Protein AF-A0A957Q5T7-F1 (afdb_monomer_lite)

pLDDT: mean 85.43, std 14.29, range [28.75, 97.94]

Radius of gyration: 18.13 Å; chains: 1; bounding box: 51×42×47 Å

Secondary structure (DSSP, 8-state):
---BTTTBTT--SEEEEETTTEEEEEEESS-SSEEEE-TTS-EEEEEE-GGGGT-EEE-SSS-EEE-SSSTTHHHHHHHHHTSTT--S----PPTT-----TT----TTS-----SSHHHH-------S--TT-PPPSS--TTHHHHHHHHHTT---S--TT--SSGGGGS---

Foldseek 3Di:
DAALCVPGRPDGFDWQDDPPQGIKTKDWDDPEPDWFAEQQRTIMHIDIGPVSQDWDWDDDPTIYIAGDQQHPPRLVRVVQCPDPPHDSDDDFDDPPDDDDDPPDDDDVVDDDEDGSTCVRADDDDDDDPADPPDDADPDFHPVQVVVSVCVRVVHDDPDHTSHRPRVPPPPDDD

Structure (mmCIF, N/CA/C/O backbone):
data_AF-A0A957Q5T7-F1
#
_entry.id   AF-A0A957Q5T7-F1
#
loop_
_atom_site.group_PDB
_atom_site.id
_atom_site.type_symbol
_atom_site.label_atom_id
_atom_site.label_alt_id
_atom_site.label_comp_id
_atom_site.label_asym_id
_atom_site.label_entity_id
_atom_site.label_seq_id
_atom_site.pdbx_PDB_ins_code
_atom_site.Cartn_x
_atom_site.Cartn_y
_atom_site.Cartn_z
_atom_site.occupancy
_atom_site.B_iso_or_equiv
_atom_site.auth_seq_id
_atom_site.auth_comp_id
_atom_site.auth_asym_id
_atom_site.auth_atom_id
_atom_site.pdbx_PDB_model_num
ATOM 1 N N . LEU A 1 1 ? 13.078 -7.427 10.904 1.00 41.66 1 LEU A N 1
ATOM 2 C CA . LEU A 1 1 ? 13.793 -7.856 9.690 1.00 41.66 1 LEU A CA 1
ATOM 3 C C . LEU A 1 1 ? 13.578 -6.779 8.638 1.00 41.66 1 LEU A C 1
ATOM 5 O O . LEU A 1 1 ? 12.747 -6.927 7.768 1.00 41.66 1 LEU A O 1
ATOM 9 N N . TRP A 1 2 ? 14.271 -5.652 8.793 1.00 49.19 2 TRP A N 1
ATOM 10 C CA . TRP A 1 2 ? 14.180 -4.509 7.885 1.00 49.19 2 TRP A CA 1
ATOM 11 C C . TRP A 1 2 ? 15.553 -4.387 7.250 1.00 49.19 2 TRP A C 1
ATOM 13 O O . TRP A 1 2 ? 16.371 -3.620 7.740 1.00 49.19 2 TRP A O 1
ATOM 23 N N . SER A 1 3 ? 15.886 -5.237 6.288 1.00 48.62 3 SER A N 1
ATOM 24 C CA . SER A 1 3 ? 17.095 -4.999 5.513 1.00 48.62 3 SER A CA 1
ATOM 25 C C . SER A 1 3 ? 16.691 -4.841 4.067 1.00 48.62 3 SER A C 1
ATOM 27 O O . SER A 1 3 ? 16.127 -5.744 3.449 1.00 48.62 3 SER A O 1
ATOM 29 N N . ALA A 1 4 ? 17.051 -3.698 3.498 1.00 52.78 4 ALA A N 1
ATOM 30 C CA . ALA A 1 4 ? 17.238 -3.566 2.069 1.00 52.78 4 ALA A CA 1
ATOM 31 C C . ALA A 1 4 ? 18.452 -4.412 1.637 1.00 52.78 4 ALA A C 1
ATOM 33 O O . ALA A 1 4 ? 19.329 -3.923 0.939 1.00 52.78 4 ALA A O 1
ATOM 34 N N . GLY A 1 5 ? 18.547 -5.679 2.065 1.00 52.53 5 GLY A N 1
ATOM 35 C CA . GLY A 1 5 ? 19.764 -6.493 2.017 1.00 52.53 5 GLY A CA 1
ATOM 36 C C . GLY A 1 5 ? 20.329 -6.701 0.616 1.00 52.53 5 GLY A C 1
ATOM 37 O O . GLY A 1 5 ? 21.518 -6.960 0.465 1.00 52.53 5 GLY A O 1
ATOM 38 N N . LEU A 1 6 ? 19.488 -6.532 -0.404 1.00 61.12 6 LEU A N 1
ATOM 39 C CA . LEU A 1 6 ? 19.881 -6.551 -1.810 1.00 61.12 6 LEU A CA 1
ATOM 40 C C . LEU A 1 6 ? 20.639 -5.292 -2.263 1.00 61.12 6 LEU A C 1
ATOM 42 O O . LEU A 1 6 ? 21.429 -5.379 -3.198 1.00 61.12 6 LEU A O 1
ATOM 46 N N . LEU A 1 7 ? 20.381 -4.133 -1.651 1.00 67.06 7 LEU A N 1
ATOM 47 C CA . LEU A 1 7 ? 20.936 -2.834 -2.053 1.00 67.06 7 LEU A CA 1
ATOM 48 C C . LEU A 1 7 ? 21.899 -2.275 -1.001 1.00 67.06 7 LEU A C 1
ATOM 50 O O . LEU A 1 7 ? 22.983 -1.811 -1.343 1.00 67.06 7 LEU A O 1
ATOM 54 N N . ASN A 1 8 ? 21.507 -2.336 0.272 1.00 69.81 8 ASN A N 1
ATOM 55 C CA . ASN A 1 8 ? 22.295 -1.912 1.417 1.00 69.81 8 ASN A CA 1
ATOM 56 C C . ASN A 1 8 ? 21.911 -2.741 2.669 1.00 69.81 8 ASN A C 1
ATOM 58 O O . ASN A 1 8 ? 20.849 -2.511 3.253 1.00 69.81 8 ASN A O 1
ATOM 62 N N . PRO A 1 9 ? 22.759 -3.697 3.098 1.00 65.19 9 PRO A N 1
ATOM 63 C CA . PRO A 1 9 ? 22.497 -4.593 4.232 1.00 65.19 9 PRO A CA 1
ATOM 64 C C . PRO A 1 9 ? 22.164 -3.897 5.550 1.00 65.19 9 PRO A C 1
ATOM 66 O O . PRO A 1 9 ? 21.406 -4.449 6.350 1.00 65.19 9 PRO A O 1
ATOM 69 N N . ASP A 1 10 ? 22.693 -2.691 5.750 1.00 70.62 10 ASP A N 1
ATOM 70 C CA . ASP A 1 10 ? 22.559 -1.941 6.997 1.00 70.62 10 ASP A CA 1
ATOM 71 C C . ASP A 1 10 ? 21.398 -0.932 6.958 1.00 70.62 10 ASP A C 1
ATOM 73 O O . ASP A 1 10 ? 21.031 -0.359 7.988 1.00 70.62 10 ASP A O 1
ATOM 77 N N . GLN A 1 11 ? 20.789 -0.718 5.785 1.00 76.38 11 GLN A N 1
ATOM 78 C CA . GLN A 1 11 ? 19.675 0.211 5.614 1.00 76.38 11 GLN A CA 1
ATOM 79 C C . GLN A 1 11 ? 18.343 -0.478 5.917 1.00 76.38 11 GLN A C 1
ATOM 81 O O . GLN A 1 11 ? 17.972 -1.488 5.309 1.00 76.38 11 GLN A O 1
ATOM 86 N N . ARG A 1 12 ? 17.612 0.097 6.876 1.00 81.12 12 ARG A N 1
ATOM 87 C CA . ARG A 1 12 ? 16.263 -0.331 7.251 1.00 81.12 12 ARG A CA 1
ATOM 88 C C . ARG A 1 12 ? 15.225 0.402 6.423 1.00 81.12 12 ARG A C 1
ATOM 90 O O . ARG A 1 12 ? 15.309 1.617 6.313 1.00 81.12 12 ARG A O 1
ATOM 97 N N . GLY A 1 13 ? 14.217 -0.329 5.960 1.00 89.75 13 GLY A N 1
ATOM 98 C CA . GLY A 1 13 ? 13.100 0.215 5.197 1.00 89.75 13 GLY A CA 1
ATOM 99 C C . GLY A 1 13 ? 12.879 -0.554 3.904 1.00 89.75 13 GLY A C 1
ATOM 100 O O . GLY A 1 13 ? 13.415 -1.647 3.710 1.00 89.75 13 GLY A O 1
ATOM 101 N N . TYR A 1 14 ? 12.070 0.027 3.029 1.00 93.25 14 TYR A N 1
ATOM 102 C CA . TYR A 1 14 ? 11.677 -0.552 1.753 1.00 93.25 14 TYR A CA 1
ATOM 103 C C . TYR A 1 14 ? 11.991 0.400 0.620 1.00 93.25 14 TYR A C 1
ATOM 105 O O . TYR A 1 14 ? 11.784 1.608 0.736 1.00 93.25 14 TYR A O 1
ATOM 113 N N . HIS A 1 15 ? 12.414 -0.160 -0.507 1.00 94.06 15 HIS A N 1
ATOM 114 C CA . HIS A 1 15 ? 12.661 0.611 -1.712 1.00 94.06 15 HIS A CA 1
ATOM 115 C C . HIS A 1 15 ? 11.604 0.335 -2.771 1.00 94.06 15 HIS A C 1
ATOM 117 O O . HIS A 1 15 ? 11.271 -0.814 -3.055 1.00 94.06 15 HIS A O 1
ATOM 123 N N . VAL A 1 16 ? 11.144 1.404 -3.410 1.00 95.44 16 VAL A N 1
ATOM 124 C CA . VAL A 1 16 ? 10.360 1.345 -4.639 1.00 95.44 16 VAL A CA 1
ATOM 125 C C . VAL A 1 16 ? 11.194 1.951 -5.751 1.00 95.44 16 VAL A C 1
ATOM 127 O O . VAL A 1 16 ? 11.702 3.066 -5.634 1.00 95.44 16 VAL A O 1
ATOM 130 N N . MET A 1 17 ? 11.339 1.204 -6.838 1.00 93.94 17 MET A N 1
ATOM 131 C CA . MET A 1 17 ? 12.045 1.640 -8.035 1.00 93.94 17 MET A CA 1
ATOM 132 C C . MET A 1 17 ? 11.078 1.644 -9.206 1.00 93.94 17 MET A C 1
ATOM 134 O O . MET A 1 17 ? 10.436 0.637 -9.505 1.00 93.94 17 MET A O 1
ATOM 138 N N . THR A 1 18 ? 10.987 2.778 -9.890 1.00 93.88 18 THR A N 1
ATOM 139 C CA . THR A 1 18 ? 10.190 2.912 -11.106 1.00 93.88 18 THR A CA 1
ATOM 140 C C . THR A 1 18 ? 11.046 3.509 -12.215 1.00 93.88 18 THR A C 1
ATOM 142 O O . THR A 1 18 ? 11.936 4.314 -11.957 1.00 93.88 18 THR A O 1
ATOM 145 N N . ALA A 1 19 ? 10.766 3.139 -13.465 1.00 88.62 19 ALA A N 1
ATOM 146 C CA . ALA A 1 19 ? 11.534 3.661 -14.596 1.00 88.62 19 ALA A CA 1
ATOM 147 C C . ALA A 1 19 ? 11.294 5.163 -14.850 1.00 88.62 19 ALA A C 1
ATOM 149 O O . ALA A 1 19 ? 12.185 5.845 -15.336 1.00 88.62 19 ALA A O 1
ATOM 150 N N . GLU A 1 20 ? 10.096 5.671 -14.539 1.00 89.19 20 GLU A N 1
ATOM 151 C CA . GLU A 1 20 ? 9.665 7.029 -14.925 1.00 89.19 20 GLU A CA 1
ATOM 152 C C . GLU A 1 20 ? 9.334 7.937 -13.738 1.00 89.19 20 GLU A C 1
ATOM 154 O O . GLU A 1 20 ? 9.435 9.154 -13.854 1.00 89.19 20 GLU A O 1
ATOM 159 N N . ARG A 1 21 ? 8.934 7.370 -12.594 1.00 90.81 21 ARG A N 1
ATOM 160 C CA . ARG A 1 21 ? 8.444 8.123 -11.425 1.00 90.81 21 ARG A CA 1
ATOM 161 C C . ARG A 1 21 ? 9.482 8.223 -10.303 1.00 90.81 21 ARG A C 1
ATOM 163 O O . ARG A 1 21 ? 9.180 8.744 -9.238 1.00 90.81 21 ARG A O 1
ATOM 170 N N . GLY A 1 22 ? 10.698 7.737 -10.550 1.00 90.62 22 GLY A N 1
ATOM 171 C CA . GLY A 1 22 ? 11.825 7.821 -9.631 1.00 90.62 22 GLY A CA 1
ATOM 172 C C . GLY A 1 22 ? 11.940 6.654 -8.652 1.00 90.62 22 GLY A C 1
ATOM 173 O O . GLY A 1 22 ? 11.406 5.557 -8.865 1.00 90.62 22 GLY A O 1
ATOM 174 N N . HIS A 1 23 ? 12.703 6.922 -7.595 1.00 94.31 23 HIS A N 1
ATOM 175 C CA . HIS A 1 23 ? 13.033 6.014 -6.504 1.00 94.31 23 HIS A CA 1
ATOM 176 C C . HIS A 1 23 ? 12.531 6.590 -5.184 1.00 94.31 23 HIS A C 1
ATOM 178 O O . HIS A 1 23 ? 12.572 7.803 -4.964 1.00 94.31 23 HIS A O 1
ATOM 184 N N . LEU A 1 24 ? 12.060 5.695 -4.327 1.00 96.31 24 LEU A N 1
ATOM 185 C CA . LEU A 1 24 ? 11.533 6.011 -3.014 1.00 96.31 24 LEU A CA 1
ATOM 186 C C . LEU A 1 24 ? 12.091 5.016 -2.007 1.00 96.31 24 LEU A C 1
ATOM 188 O O . LEU A 1 24 ? 12.098 3.811 -2.262 1.00 96.31 24 LEU A O 1
ATOM 192 N N . HIS A 1 25 ? 12.527 5.519 -0.862 1.00 95.25 25 HIS A N 1
ATOM 193 C CA . HIS A 1 25 ? 12.881 4.723 0.300 1.00 95.25 25 HIS A CA 1
ATOM 194 C C . HIS A 1 25 ? 11.988 5.142 1.467 1.00 95.25 25 HIS A C 1
ATOM 196 O O . HIS A 1 25 ? 11.911 6.328 1.772 1.00 95.25 25 HIS A O 1
ATOM 202 N N . PHE A 1 26 ? 11.286 4.197 2.094 1.00 95.69 26 PHE A N 1
ATOM 203 C CA . PHE A 1 26 ? 10.344 4.498 3.175 1.00 95.69 26 PHE A CA 1
ATOM 204 C C . PHE A 1 26 ? 10.367 3.447 4.290 1.00 95.69 26 PHE A C 1
ATOM 206 O O . PHE A 1 26 ? 10.731 2.291 4.072 1.00 95.69 26 PHE A O 1
ATOM 213 N N . TRP A 1 27 ? 9.976 3.850 5.496 1.00 94.19 27 TRP A N 1
ATOM 214 C CA . TRP A 1 27 ? 9.950 3.011 6.694 1.00 94.19 27 TRP A CA 1
ATOM 215 C C . TRP A 1 27 ? 8.904 3.513 7.705 1.00 94.19 27 TRP A C 1
ATOM 217 O O . TRP A 1 27 ? 8.502 4.677 7.651 1.00 94.19 27 TRP A O 1
ATOM 227 N N . PRO A 1 28 ? 8.431 2.664 8.636 1.00 93.62 28 PRO A N 1
ATOM 228 C CA . PRO A 1 28 ? 7.527 3.104 9.694 1.00 93.62 28 PRO A CA 1
ATOM 229 C C . PRO A 1 28 ? 8.223 4.068 10.663 1.00 93.62 28 PRO A C 1
ATOM 231 O O . PRO A 1 28 ? 9.389 3.875 11.006 1.00 93.62 28 PRO A O 1
ATOM 234 N N . GLY A 1 29 ? 7.485 5.057 11.166 1.00 92.56 29 GLY A N 1
ATOM 235 C CA . GLY A 1 29 ? 7.962 6.038 12.146 1.00 92.56 29 GLY A CA 1
ATOM 236 C C . GLY A 1 29 ? 8.071 7.460 11.594 1.00 92.56 29 GLY A C 1
ATOM 237 O O . GLY A 1 29 ? 7.667 7.731 10.468 1.00 92.56 29 GLY A O 1
ATOM 238 N N . ALA A 1 30 ? 8.608 8.376 12.406 1.00 91.69 30 ALA A N 1
ATOM 239 C CA . ALA A 1 30 ? 8.755 9.811 12.099 1.00 91.69 30 ALA A CA 1
ATOM 240 C C . ALA A 1 30 ? 10.215 10.299 12.111 1.00 91.69 30 ALA A C 1
ATOM 242 O O . ALA A 1 30 ? 10.478 11.495 12.173 1.00 91.69 30 ALA A O 1
ATOM 243 N N . GLU A 1 31 ? 11.179 9.380 12.075 1.00 87.81 31 GLU A N 1
ATOM 244 C CA . GLU A 1 31 ? 12.608 9.708 12.176 1.00 87.81 31 GLU A CA 1
ATOM 245 C C . GLU A 1 31 ? 13.264 10.015 10.815 1.00 87.81 31 GLU A C 1
ATOM 247 O O . GLU A 1 31 ? 14.488 10.046 10.716 1.00 87.81 31 GLU A O 1
ATOM 252 N N . GLY A 1 32 ? 12.478 10.204 9.749 1.00 88.75 32 GLY A N 1
ATOM 253 C CA . GLY A 1 32 ? 13.000 10.488 8.412 1.00 88.75 32 GLY A CA 1
ATOM 254 C C . GLY A 1 32 ? 12.971 11.953 7.980 1.00 88.75 32 GLY A C 1
ATOM 255 O O . GLY A 1 32 ? 12.383 12.799 8.652 1.00 88.75 32 GLY A O 1
ATOM 256 N N . PRO A 1 33 ? 13.584 12.255 6.819 1.00 93.94 33 PRO A N 1
ATOM 257 C CA . PRO A 1 33 ? 13.603 13.601 6.241 1.00 93.94 33 PRO A CA 1
ATOM 258 C C . PRO A 1 33 ? 12.207 14.163 5.959 1.00 93.94 33 PRO A C 1
ATOM 260 O O . PRO A 1 33 ? 11.988 15.369 6.048 1.00 93.94 33 PRO A O 1
ATOM 263 N N . GLN A 1 34 ? 11.269 13.286 5.606 1.00 96.38 34 GLN A N 1
ATOM 264 C CA . GLN A 1 34 ? 9.853 13.589 5.452 1.00 96.38 34 GLN A CA 1
ATOM 265 C C . GLN A 1 34 ? 9.046 12.555 6.237 1.00 96.38 34 GLN A C 1
ATOM 267 O O . GLN A 1 34 ? 9.433 11.386 6.280 1.00 96.38 34 GLN A O 1
ATOM 272 N N . SER A 1 35 ? 7.935 12.974 6.849 1.00 96.88 35 SER A N 1
ATOM 273 C CA . SER A 1 35 ? 7.029 12.065 7.552 1.00 96.88 35 SER A CA 1
ATOM 274 C C . SER A 1 35 ? 5.583 12.556 7.532 1.00 96.88 35 SER A C 1
ATOM 276 O O . SER A 1 35 ? 5.337 13.757 7.455 1.00 96.88 35 SER A O 1
ATOM 278 N N . ALA A 1 36 ? 4.634 11.622 7.568 1.00 97.62 36 ALA A N 1
ATOM 279 C CA . ALA A 1 36 ? 3.196 11.890 7.598 1.00 97.62 36 ALA A CA 1
ATOM 280 C C . ALA A 1 36 ? 2.429 10.639 8.054 1.00 97.62 36 ALA A C 1
ATOM 282 O O . ALA A 1 36 ? 2.943 9.516 7.983 1.00 97.62 36 ALA A O 1
ATOM 283 N N . GLN A 1 37 ? 1.188 10.822 8.508 1.00 96.12 37 GLN A N 1
ATOM 284 C CA . GLN A 1 37 ? 0.296 9.710 8.844 1.00 96.12 37 GLN A CA 1
ATOM 285 C C . GLN A 1 37 ? -0.518 9.276 7.628 1.00 96.12 37 GLN A C 1
ATOM 287 O O . GLN A 1 37 ? -1.029 10.110 6.883 1.00 96.12 37 GLN A O 1
ATOM 292 N N . ASP A 1 38 ? -0.691 7.973 7.427 1.00 95.19 38 ASP A N 1
ATOM 293 C CA . ASP A 1 38 ? -1.668 7.489 6.456 1.00 95.19 38 ASP A CA 1
ATOM 294 C C . ASP A 1 38 ? -3.105 7.573 7.008 1.00 95.19 38 ASP A C 1
ATOM 296 O O . ASP A 1 38 ? -3.360 7.905 8.170 1.00 95.19 38 ASP A O 1
ATOM 300 N N . ARG A 1 39 ? -4.093 7.268 6.160 1.00 91.88 39 ARG A N 1
ATOM 301 C CA . ARG A 1 39 ? -5.514 7.304 6.551 1.00 91.88 39 ARG A CA 1
ATOM 302 C C . ARG A 1 39 ? -5.906 6.285 7.631 1.00 91.88 39 ARG A C 1
ATOM 304 O O . ARG A 1 39 ? -6.992 6.421 8.185 1.00 91.88 39 ARG A O 1
ATOM 311 N N . PHE A 1 40 ? -5.053 5.302 7.917 1.00 91.44 40 PHE A N 1
ATOM 312 C CA . PHE A 1 40 ? -5.248 4.280 8.950 1.00 91.44 40 PHE A CA 1
ATOM 313 C C . PHE A 1 40 ? -4.460 4.596 10.232 1.00 91.44 40 PHE A C 1
ATOM 315 O O . PHE A 1 40 ? -4.446 3.791 11.162 1.00 91.44 40 PHE A O 1
ATOM 322 N N . GLY A 1 41 ? -3.819 5.771 10.292 1.00 90.94 41 GLY A N 1
ATOM 323 C CA . GLY A 1 41 ? -3.068 6.252 11.449 1.00 90.94 41 GLY A CA 1
ATOM 324 C C . GLY A 1 41 ? -1.639 5.719 11.537 1.00 90.94 41 GLY A C 1
ATOM 325 O O . GLY A 1 41 ? -0.939 6.042 12.498 1.00 90.94 41 GLY A O 1
ATOM 326 N N . ASN A 1 42 ? -1.163 4.938 10.559 1.00 93.12 42 ASN A N 1
ATOM 327 C CA . ASN A 1 42 ? 0.237 4.530 10.567 1.00 93.12 42 ASN A CA 1
ATOM 328 C C . ASN A 1 42 ? 1.110 5.740 10.230 1.00 93.12 42 ASN A C 1
ATOM 330 O O . ASN A 1 42 ? 0.898 6.426 9.229 1.00 93.12 42 ASN A O 1
ATOM 334 N N . LEU A 1 43 ? 2.121 5.972 11.058 1.00 95.25 43 LEU A N 1
ATOM 335 C CA . LEU A 1 43 ? 3.135 6.989 10.823 1.00 95.25 43 LEU A CA 1
ATOM 336 C C . LEU A 1 43 ? 4.249 6.429 9.938 1.00 95.25 43 LEU A C 1
ATOM 338 O O . LEU A 1 43 ? 4.809 5.373 10.244 1.00 95.25 43 LEU A O 1
ATOM 342 N N . TRP A 1 44 ? 4.572 7.154 8.872 1.00 96.62 44 TRP A N 1
ATOM 343 C CA . TRP A 1 44 ? 5.575 6.766 7.890 1.00 96.62 44 TRP A CA 1
ATOM 344 C C . TRP A 1 44 ? 6.598 7.864 7.682 1.00 96.62 44 TRP A C 1
ATOM 346 O O . TRP A 1 44 ? 6.263 9.047 7.695 1.00 96.62 44 TRP A O 1
ATOM 356 N N . SER A 1 45 ? 7.829 7.442 7.425 1.00 96.38 45 SER A N 1
ATOM 357 C CA . SER A 1 45 ? 8.954 8.286 7.057 1.00 96.38 45 SER A CA 1
ATOM 358 C C . SER A 1 45 ? 9.502 7.856 5.708 1.00 96.38 45 SER A C 1
ATOM 360 O O . SER A 1 45 ? 9.463 6.670 5.375 1.00 96.38 45 SER A O 1
ATOM 362 N N . TRP A 1 46 ? 10.004 8.807 4.928 1.00 96.75 46 TRP A N 1
ATOM 363 C CA . TRP A 1 46 ? 10.587 8.508 3.626 1.00 96.75 46 TRP A CA 1
ATOM 364 C C . TRP A 1 46 ? 11.627 9.535 3.179 1.00 96.75 46 TRP A C 1
ATOM 366 O O . TRP A 1 46 ? 11.716 10.655 3.685 1.00 96.75 46 TRP A O 1
ATOM 376 N N . GLU A 1 47 ? 12.396 9.125 2.178 1.00 95.88 47 GLU A N 1
ATOM 377 C CA . GLU A 1 47 ? 13.276 9.952 1.364 1.00 95.88 47 GLU A CA 1
ATOM 378 C C . GLU A 1 47 ? 13.107 9.571 -0.117 1.00 95.88 47 GLU A C 1
ATOM 380 O O . GLU A 1 47 ? 12.840 8.414 -0.453 1.00 95.88 47 GLU A O 1
ATOM 385 N N . GLY A 1 48 ? 13.259 10.544 -1.016 1.00 95.25 48 GLY A N 1
ATOM 386 C CA . GLY A 1 48 ? 13.046 10.350 -2.453 1.00 95.25 48 GLY A CA 1
ATOM 387 C C . GLY A 1 48 ? 11.664 10.805 -2.926 1.00 95.25 48 GLY A C 1
ATOM 388 O O . GLY A 1 48 ? 11.035 11.665 -2.314 1.00 95.25 48 GLY A O 1
ATOM 389 N N . ASP A 1 49 ? 11.213 10.273 -4.062 1.00 96.25 49 ASP A N 1
ATOM 390 C CA . ASP A 1 49 ? 10.034 10.777 -4.772 1.00 96.25 49 ASP A CA 1
ATOM 391 C C . ASP A 1 49 ? 8.782 9.937 -4.479 1.00 96.25 49 ASP A C 1
ATOM 393 O O . ASP A 1 49 ? 8.642 8.813 -4.967 1.00 96.25 49 ASP A O 1
ATOM 397 N N . LEU A 1 50 ? 7.831 10.499 -3.722 1.00 96.56 50 LEU A N 1
ATOM 398 C CA . LEU A 1 50 ? 6.552 9.842 -3.420 1.00 96.56 50 LEU A CA 1
ATOM 399 C C . LEU A 1 50 ? 5.755 9.454 -4.672 1.00 96.56 50 LEU A C 1
ATOM 401 O O . LEU A 1 50 ? 4.988 8.488 -4.628 1.00 96.56 50 LEU A O 1
ATOM 405 N N . ARG A 1 51 ? 5.973 10.128 -5.812 1.00 95.88 51 ARG A N 1
ATOM 406 C CA . ARG A 1 51 ? 5.303 9.799 -7.080 1.00 95.88 51 ARG A CA 1
ATOM 407 C C . ARG A 1 51 ? 5.616 8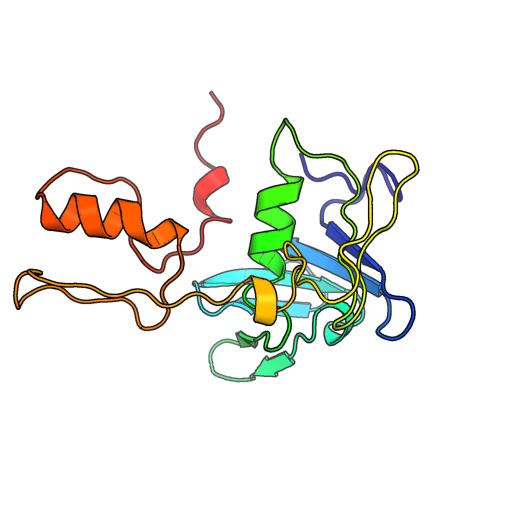.379 -7.552 1.00 95.88 51 ARG A C 1
ATOM 409 O O . ARG A 1 51 ? 4.821 7.819 -8.314 1.00 95.88 51 ARG A O 1
ATOM 416 N N . ALA A 1 52 ? 6.699 7.757 -7.070 1.00 96.31 52 ALA A N 1
ATOM 417 C CA . ALA A 1 52 ? 7.007 6.343 -7.300 1.00 96.31 52 ALA A CA 1
ATOM 418 C C . ALA A 1 52 ? 5.825 5.418 -6.954 1.00 96.31 52 ALA A C 1
ATOM 420 O O . ALA A 1 52 ? 5.610 4.406 -7.623 1.00 96.31 52 ALA A O 1
ATOM 421 N N . VAL A 1 53 ? 5.020 5.805 -5.965 1.00 96.44 53 VAL A N 1
ATOM 422 C CA . VAL A 1 53 ? 3.781 5.125 -5.571 1.00 96.44 53 VAL A CA 1
ATOM 423 C C . VAL A 1 53 ? 2.580 6.064 -5.594 1.00 96.44 53 VAL A C 1
ATOM 425 O O . VAL A 1 53 ? 1.658 5.811 -4.851 1.00 96.44 53 VAL A O 1
ATOM 428 N N . ASP A 1 54 ? 2.606 7.119 -6.418 1.00 96.44 54 ASP A N 1
ATOM 429 C CA . ASP A 1 54 ? 1.583 8.185 -6.517 1.00 96.44 54 ASP A CA 1
ATOM 430 C C . ASP A 1 54 ? 1.280 8.998 -5.250 1.00 96.44 54 ASP A C 1
ATOM 432 O O . ASP A 1 54 ? 0.319 9.766 -5.226 1.00 96.44 54 ASP A O 1
ATOM 436 N N . GLY A 1 55 ? 2.122 8.879 -4.225 1.00 97.00 55 GLY A N 1
ATOM 437 C CA . GLY A 1 55 ? 1.872 9.511 -2.943 1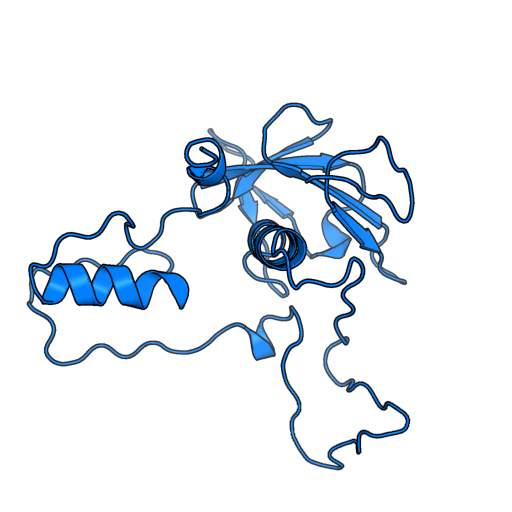.00 97.00 55 GLY A CA 1
ATOM 438 C C . GLY A 1 55 ? 1.824 11.036 -3.037 1.00 97.00 55 GLY A C 1
ATOM 439 O O . GLY A 1 55 ? 2.672 11.665 -3.678 1.00 97.00 55 GLY A O 1
ATOM 440 N N . THR A 1 56 ? 0.870 11.635 -2.331 1.00 97.38 56 THR A N 1
ATOM 441 C CA . THR A 1 56 ? 0.814 13.082 -2.082 1.00 97.38 56 THR A CA 1
ATOM 442 C C . THR A 1 56 ? 0.668 13.354 -0.590 1.00 97.38 56 THR A C 1
ATOM 444 O O . THR A 1 56 ? 0.225 12.483 0.158 1.00 97.38 56 THR A O 1
ATOM 447 N N . VAL A 1 57 ? 1.079 14.543 -0.144 1.00 97.94 57 VAL A N 1
ATOM 448 C CA . VAL A 1 57 ? 0.915 14.971 1.250 1.00 97.94 57 VAL A CA 1
ATOM 449 C C . VAL A 1 57 ? -0.105 16.097 1.309 1.00 97.94 57 VAL A C 1
ATOM 451 O O . VAL A 1 57 ? 0.060 17.134 0.669 1.00 97.94 57 VAL A O 1
ATOM 454 N N . GLU A 1 58 ? -1.148 15.884 2.098 1.00 96.75 58 GLU A N 1
ATOM 455 C CA . GLU A 1 58 ? -2.123 16.890 2.489 1.00 96.75 58 GLU A CA 1
ATOM 456 C C . GLU A 1 58 ? -1.667 17.517 3.811 1.00 96.75 58 GLU A C 1
ATOM 458 O O . GLU A 1 58 ? -1.626 16.847 4.847 1.00 96.75 58 GLU A O 1
ATOM 463 N N . THR A 1 59 ? -1.298 18.798 3.773 1.00 95.44 59 THR A N 1
ATOM 464 C CA . THR A 1 59 ? -0.86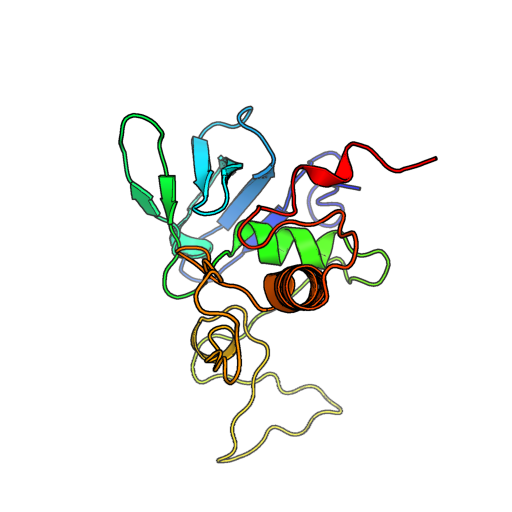3 19.544 4.962 1.00 95.44 59 THR A CA 1
ATOM 465 C C . THR A 1 59 ? -2.059 19.955 5.817 1.00 95.44 59 THR A C 1
ATOM 467 O O . THR A 1 59 ? -3.047 20.485 5.305 1.00 95.44 59 THR A O 1
ATOM 470 N N . GLY A 1 60 ? -1.950 19.759 7.129 1.00 92.38 60 GLY A N 1
ATOM 471 C CA . GLY A 1 60 ? -2.979 20.131 8.100 1.00 92.38 60 GLY A CA 1
ATOM 472 C C . GLY A 1 60 ? -2.434 20.147 9.526 1.00 92.38 60 GLY A C 1
ATOM 473 O O . GLY A 1 60 ? -1.228 20.244 9.724 1.00 92.38 60 GLY A O 1
ATOM 474 N N . ASP A 1 61 ? -3.311 20.015 10.528 1.00 92.25 61 ASP A N 1
ATOM 475 C CA . ASP A 1 61 ? -2.884 19.861 11.934 1.00 92.25 61 ASP A CA 1
ATOM 476 C C . ASP A 1 61 ? -1.985 18.628 12.123 1.00 92.25 61 ASP A C 1
ATOM 478 O O . ASP A 1 61 ? -1.074 18.614 12.949 1.00 92.25 61 ASP A O 1
ATOM 482 N N . VAL A 1 62 ? -2.257 17.588 11.333 1.00 91.69 62 VAL A N 1
ATOM 483 C CA . VAL A 1 62 ? -1.407 16.416 11.151 1.00 91.69 62 VAL A CA 1
ATOM 484 C C . VAL A 1 62 ? -1.279 16.193 9.653 1.00 91.69 62 VAL A C 1
ATOM 486 O O . VAL A 1 62 ? -2.293 15.989 8.981 1.00 91.69 62 VAL A O 1
ATOM 489 N N . ASP A 1 63 ? -0.048 16.207 9.148 1.00 96.69 63 ASP A N 1
ATOM 490 C CA . ASP A 1 63 ? 0.231 15.912 7.746 1.00 96.69 63 ASP A CA 1
ATOM 491 C C . ASP A 1 63 ? -0.222 14.494 7.400 1.00 96.69 63 ASP A C 1
ATOM 493 O O . ASP A 1 63 ? 0.092 13.522 8.103 1.00 96.69 63 ASP A O 1
ATOM 497 N N . ARG A 1 64 ? -0.970 14.380 6.301 1.00 96.69 64 ARG A N 1
ATOM 498 C CA . ARG A 1 64 ? -1.533 13.115 5.834 1.00 96.69 64 ARG A CA 1
ATOM 499 C C . ARG A 1 64 ? -0.951 12.717 4.496 1.00 96.69 64 ARG A C 1
ATOM 501 O O . ARG A 1 64 ? -1.040 13.472 3.535 1.00 96.69 64 ARG A O 1
ATOM 508 N N . ILE A 1 65 ? -0.413 11.505 4.416 1.00 97.75 65 ILE A N 1
ATOM 509 C CA . ILE A 1 65 ? -0.025 10.906 3.141 1.00 97.75 65 ILE A CA 1
ATOM 510 C C . ILE A 1 65 ? -1.216 10.167 2.527 1.00 97.75 65 ILE A C 1
ATOM 512 O O . ILE A 1 65 ? -1.879 9.348 3.177 1.00 97.75 65 ILE A O 1
ATOM 516 N N . THR A 1 66 ? -1.495 10.455 1.260 1.00 97.00 66 THR A N 1
ATOM 517 C CA . THR A 1 66 ? -2.578 9.848 0.484 1.00 97.00 66 THR A CA 1
ATOM 518 C C . THR A 1 66 ? -2.036 9.196 -0.783 1.00 97.00 66 THR A C 1
ATOM 520 O O . THR A 1 66 ? -1.012 9.613 -1.317 1.00 97.00 66 THR A O 1
ATOM 523 N N . PHE A 1 67 ? -2.728 8.147 -1.233 1.00 96.75 67 PHE A N 1
ATOM 524 C CA . PHE A 1 67 ? -2.411 7.374 -2.434 1.00 96.75 67 PHE A CA 1
ATOM 525 C C . PHE A 1 67 ? -3.700 7.145 -3.228 1.00 96.75 67 PHE A C 1
ATOM 527 O O . PHE A 1 67 ? -4.740 6.888 -2.602 1.00 96.75 67 PHE A O 1
ATOM 534 N N . ASP A 1 68 ? -3.642 7.207 -4.559 1.00 95.25 68 ASP A N 1
ATOM 535 C CA . ASP A 1 68 ? -4.825 7.097 -5.427 1.00 95.25 68 ASP A CA 1
ATOM 536 C C . ASP A 1 68 ? -4.814 5.825 -6.294 1.00 95.25 68 ASP A C 1
ATOM 538 O O . ASP A 1 68 ? -5.518 4.855 -5.993 1.00 95.25 68 ASP A O 1
ATOM 542 N N . ASP A 1 69 ? -3.998 5.781 -7.340 1.00 96.00 69 ASP A N 1
ATOM 543 C CA . ASP A 1 69 ? -3.748 4.599 -8.170 1.00 96.00 69 ASP A CA 1
ATOM 544 C C . ASP A 1 69 ? -3.139 3.427 -7.381 1.00 96.00 69 ASP A C 1
ATOM 546 O O . ASP A 1 69 ? -3.389 2.280 -7.744 1.00 96.00 69 ASP A O 1
ATOM 550 N N . TYR A 1 70 ? -2.405 3.657 -6.287 1.00 96.19 70 TYR A N 1
ATOM 551 C CA . TYR A 1 70 ? -1.786 2.618 -5.445 1.00 96.19 70 TYR A CA 1
ATOM 552 C C . TYR A 1 70 ? -2.301 2.679 -3.996 1.00 96.19 70 TYR A C 1
ATOM 554 O O . TYR A 1 70 ? -1.576 3.063 -3.075 1.00 96.19 70 TYR A O 1
ATOM 562 N N . PRO A 1 71 ? -3.557 2.274 -3.735 1.00 95.38 71 PRO A N 1
ATOM 563 C CA . PRO A 1 71 ? -4.191 2.471 -2.438 1.00 95.38 71 PRO A CA 1
ATOM 564 C C . PRO A 1 71 ? -3.411 1.763 -1.327 1.00 95.38 71 PRO A C 1
ATOM 566 O O . PRO A 1 71 ? -3.092 0.577 -1.448 1.00 95.38 71 PRO A O 1
ATOM 569 N N . ASN A 1 72 ? -3.146 2.493 -0.234 1.00 94.88 72 ASN A N 1
ATOM 570 C CA . ASN A 1 72 ? -2.438 2.005 0.959 1.00 94.88 72 ASN A CA 1
ATOM 571 C C . ASN A 1 72 ? -1.052 1.404 0.635 1.00 94.88 72 ASN A C 1
ATOM 573 O O . ASN A 1 72 ? -0.650 0.410 1.237 1.00 94.88 72 ASN A O 1
ATOM 577 N N . ALA A 1 73 ? -0.330 2.003 -0.326 1.00 96.44 73 ALA A N 1
ATOM 578 C CA . ALA A 1 73 ? 0.924 1.476 -0.866 1.00 96.44 73 ALA A CA 1
ATOM 579 C C . ALA A 1 73 ? 1.942 1.078 0.213 1.00 96.44 73 ALA A C 1
ATOM 581 O O . ALA A 1 73 ? 2.446 -0.042 0.179 1.00 96.44 73 ALA A O 1
ATOM 582 N N . PHE A 1 74 ? 2.220 1.954 1.183 1.00 96.62 74 PHE A N 1
ATOM 583 C CA . PHE A 1 74 ? 3.259 1.709 2.190 1.00 96.62 74 PHE A CA 1
ATOM 584 C C . PHE A 1 74 ? 2.969 0.496 3.071 1.00 96.62 74 PHE A C 1
ATOM 586 O O . PHE A 1 74 ? 3.801 -0.403 3.157 1.00 96.62 74 PHE A O 1
ATOM 593 N N . GLU A 1 75 ? 1.781 0.418 3.670 1.00 94.75 75 GLU A N 1
ATOM 594 C CA . GLU A 1 75 ? 1.389 -0.728 4.498 1.00 94.75 75 GLU A CA 1
ATOM 595 C C . GLU A 1 75 ? 1.310 -2.019 3.685 1.00 94.75 75 GLU A C 1
ATOM 597 O O . GLU A 1 75 ? 1.708 -3.067 4.181 1.00 94.75 75 GLU A O 1
ATOM 602 N N . ARG A 1 76 ? 0.850 -1.965 2.430 1.00 94.12 76 ARG A N 1
ATOM 603 C CA . ARG A 1 76 ? 0.774 -3.156 1.570 1.00 94.12 76 ARG A CA 1
ATOM 604 C C . ARG A 1 76 ? 2.150 -3.686 1.188 1.00 94.12 76 ARG A C 1
ATOM 606 O O . ARG A 1 76 ? 2.365 -4.892 1.260 1.00 94.12 76 ARG A O 1
ATOM 613 N N . ILE A 1 77 ? 3.073 -2.803 0.804 1.00 94.62 77 ILE A N 1
ATOM 614 C CA . ILE A 1 77 ? 4.461 -3.169 0.488 1.00 94.62 77 ILE A CA 1
ATOM 615 C C . ILE A 1 77 ? 5.163 -3.689 1.745 1.00 94.62 77 ILE A C 1
ATOM 617 O O . ILE A 1 77 ? 5.821 -4.725 1.695 1.00 94.62 77 ILE A O 1
ATOM 621 N N . ALA A 1 78 ? 4.980 -3.013 2.879 1.00 92.44 78 ALA A N 1
ATOM 622 C CA . ALA A 1 78 ? 5.555 -3.444 4.143 1.00 92.44 78 ALA A CA 1
ATOM 623 C C . ALA A 1 78 ? 5.019 -4.809 4.579 1.00 92.44 78 ALA A C 1
ATOM 625 O O . ALA A 1 78 ? 5.772 -5.740 4.848 1.00 92.44 78 ALA A O 1
ATOM 626 N N . GLY A 1 79 ? 3.695 -4.950 4.576 1.00 89.38 79 GLY A N 1
ATOM 627 C CA . GLY A 1 79 ? 3.001 -6.147 5.019 1.00 89.38 79 GLY A CA 1
ATOM 628 C C . GLY A 1 79 ? 3.402 -7.391 4.237 1.00 89.38 79 GLY A C 1
ATOM 629 O O . GLY A 1 79 ? 3.516 -8.450 4.848 1.00 89.38 79 GLY A O 1
ATOM 630 N N . ILE A 1 80 ? 3.643 -7.270 2.924 1.00 88.50 80 ILE A N 1
ATOM 631 C CA . ILE A 1 80 ? 4.064 -8.403 2.097 1.00 88.50 80 ILE A CA 1
ATOM 632 C C . ILE A 1 80 ? 5.557 -8.713 2.228 1.00 88.50 80 ILE A C 1
ATOM 634 O O . ILE A 1 80 ? 5.915 -9.887 2.287 1.00 88.50 80 ILE A O 1
ATOM 638 N N . LEU A 1 81 ? 6.433 -7.705 2.271 1.00 88.56 81 LEU A N 1
ATOM 639 C CA . LEU A 1 81 ? 7.884 -7.915 2.354 1.00 88.56 81 LEU A CA 1
ATOM 640 C C . LEU A 1 81 ? 8.333 -8.386 3.744 1.00 88.56 81 LEU A C 1
ATOM 642 O O . LEU A 1 81 ? 9.353 -9.058 3.849 1.00 88.56 81 LEU A O 1
ATOM 646 N N . ASP A 1 82 ? 7.546 -8.107 4.782 1.00 86.50 82 ASP A N 1
ATOM 647 C CA . ASP A 1 82 ? 7.779 -8.592 6.146 1.00 86.50 82 ASP A CA 1
ATOM 648 C C . ASP A 1 82 ? 7.328 -10.047 6.387 1.00 86.50 82 ASP A C 1
ATOM 650 O O . ASP A 1 82 ? 7.445 -10.535 7.514 1.00 86.50 82 ASP A O 1
ATOM 654 N N . LEU A 1 83 ? 6.745 -10.741 5.402 1.00 85.19 83 LEU A N 1
ATOM 655 C CA . LEU A 1 83 ? 6.376 -12.150 5.579 1.00 85.19 83 LEU A CA 1
ATOM 656 C C . LEU A 1 83 ? 7.609 -13.048 5.451 1.00 85.19 83 LEU A C 1
ATOM 658 O O . LEU A 1 83 ? 8.359 -12.929 4.486 1.00 85.19 83 LEU A O 1
ATOM 662 N N . ASP A 1 84 ? 7.736 -14.039 6.337 1.00 84.31 84 ASP A N 1
ATOM 663 C CA . ASP A 1 84 ? 8.838 -15.019 6.309 1.00 84.31 84 ASP A CA 1
ATOM 664 C C . ASP A 1 84 ? 8.933 -15.793 4.981 1.00 84.31 84 ASP A C 1
ATOM 666 O O . ASP A 1 84 ? 9.996 -16.279 4.601 1.00 84.31 84 ASP A O 1
ATOM 670 N N . VAL A 1 85 ? 7.810 -15.916 4.269 1.00 86.06 85 VAL A N 1
ATOM 671 C CA . VAL A 1 85 ? 7.702 -16.616 2.978 1.00 86.06 85 VAL A CA 1
ATOM 672 C C . VAL A 1 85 ? 7.840 -15.686 1.768 1.00 86.06 85 VAL A C 1
ATOM 674 O O . VAL A 1 85 ? 7.693 -16.134 0.630 1.00 86.06 85 VAL A O 1
ATOM 677 N N . SER A 1 86 ? 8.079 -14.393 1.988 1.00 86.94 86 SER A N 1
ATOM 678 C CA . SER A 1 86 ? 8.194 -13.411 0.913 1.00 86.94 86 SER A CA 1
ATOM 679 C C . SER A 1 86 ? 9.565 -13.447 0.252 1.00 86.94 86 SER A C 1
ATOM 681 O O . SER A 1 86 ? 10.594 -13.635 0.899 1.00 86.94 86 SER A O 1
ATOM 683 N N . GLY A 1 87 ? 9.594 -13.206 -1.058 1.00 85.62 87 GLY A N 1
ATOM 684 C CA . GLY A 1 87 ? 10.836 -12.856 -1.738 1.00 85.62 87 GLY A CA 1
ATOM 685 C C . GLY A 1 87 ? 11.279 -11.431 -1.390 1.00 85.62 87 GLY A C 1
ATOM 686 O O . GLY A 1 87 ? 10.461 -10.567 -1.093 1.00 85.62 87 GLY A O 1
ATOM 687 N N . HIS A 1 88 ? 12.577 -11.156 -1.514 1.00 83.62 88 HIS A N 1
ATOM 688 C CA . HIS A 1 88 ? 13.151 -9.821 -1.279 1.00 83.62 88 HIS A CA 1
ATOM 689 C C . HIS A 1 88 ? 12.824 -8.792 -2.380 1.00 83.62 88 HIS A C 1
ATOM 691 O O . HIS A 1 88 ? 13.083 -7.603 -2.213 1.00 83.62 88 HIS A O 1
ATOM 697 N N . LEU A 1 89 ? 12.308 -9.248 -3.526 1.00 87.56 89 LEU A N 1
ATOM 698 C CA . LEU A 1 89 ? 11.939 -8.413 -4.665 1.00 87.56 89 LEU A CA 1
ATOM 699 C C . LEU A 1 89 ? 10.513 -8.741 -5.090 1.00 87.56 89 LEU A C 1
ATOM 701 O O . LEU A 1 89 ? 10.195 -9.891 -5.388 1.00 87.56 89 LEU A O 1
ATOM 705 N N . TRP A 1 90 ? 9.696 -7.701 -5.182 1.00 90.81 90 TRP A N 1
ATOM 706 C CA . TRP A 1 90 ? 8.363 -7.752 -5.761 1.00 90.81 90 TRP A CA 1
ATOM 707 C C . TRP A 1 90 ? 8.307 -6.850 -6.985 1.00 90.81 90 TRP A C 1
ATOM 709 O O . TRP A 1 90 ? 8.871 -5.756 -6.992 1.00 90.81 90 TRP A O 1
ATOM 719 N N . VAL A 1 91 ? 7.617 -7.312 -8.024 1.00 91.44 91 VAL A N 1
ATOM 720 C CA . VAL A 1 91 ? 7.437 -6.562 -9.267 1.00 91.44 91 VAL A CA 1
ATOM 721 C C . VAL A 1 91 ? 5.946 -6.483 -9.557 1.00 91.44 91 VAL A C 1
ATOM 723 O O . VAL A 1 91 ? 5.255 -7.496 -9.558 1.00 91.44 91 VAL A O 1
ATOM 726 N N . THR A 1 92 ? 5.452 -5.273 -9.805 1.00 91.75 92 THR A N 1
ATOM 727 C CA . THR A 1 92 ? 4.070 -5.024 -10.225 1.00 91.75 92 THR A CA 1
ATOM 728 C C . THR A 1 92 ? 4.062 -4.530 -11.664 1.00 91.75 92 THR A C 1
ATOM 730 O O . THR A 1 92 ? 4.917 -3.732 -12.055 1.00 91.75 92 THR A O 1
ATOM 733 N N . SER A 1 93 ? 3.104 -4.994 -12.465 1.00 89.06 93 SER A N 1
ATOM 734 C CA . SER A 1 93 ? 2.929 -4.500 -13.828 1.00 89.06 93 SER A CA 1
ATOM 735 C C . SER A 1 93 ? 2.322 -3.093 -13.825 1.00 89.06 93 SER A C 1
ATOM 737 O O . SER A 1 93 ? 1.722 -2.645 -12.842 1.00 89.06 93 SER A O 1
ATOM 739 N N . ARG A 1 94 ? 2.511 -2.374 -14.937 1.00 89.25 94 ARG A N 1
ATOM 740 C CA . ARG A 1 94 ? 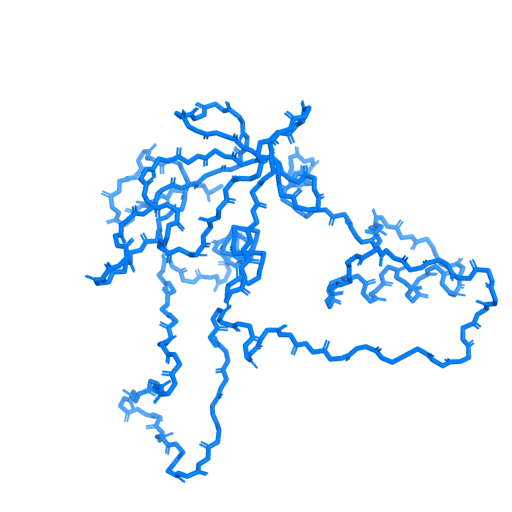1.757 -1.151 -15.239 1.00 89.25 94 ARG A CA 1
ATOM 741 C C . ARG A 1 94 ? 0.360 -1.535 -15.753 1.00 89.25 94 ARG A C 1
ATOM 743 O O . ARG A 1 94 ? 0.229 -2.611 -16.342 1.00 89.25 94 ARG A O 1
ATOM 750 N N . PRO A 1 95 ? -0.654 -0.662 -15.627 1.00 89.31 95 PRO A N 1
ATOM 751 C CA . PRO A 1 95 ? -1.953 -0.890 -16.257 1.00 89.31 95 PRO A CA 1
ATOM 752 C C . PRO A 1 95 ? -1.819 -1.214 -17.752 1.00 89.31 95 PRO A C 1
ATOM 754 O O . PRO A 1 95 ? -1.088 -0.535 -18.474 1.00 89.31 95 PRO A O 1
ATOM 757 N N . GLY A 1 96 ? -2.509 -2.264 -18.205 1.00 88.75 96 GLY A N 1
ATOM 758 C CA . GLY A 1 96 ? -2.451 -2.754 -19.590 1.00 88.75 96 GLY A CA 1
ATOM 759 C C . GLY A 1 96 ? -1.316 -3.740 -19.895 1.00 88.75 96 GLY A C 1
ATOM 760 O O . GLY A 1 96 ? -1.172 -4.140 -21.047 1.00 88.75 96 GLY A O 1
ATOM 761 N N . TYR A 1 97 ? -0.525 -4.145 -18.895 1.00 87.69 97 TYR A N 1
ATOM 762 C CA . TYR A 1 97 ? 0.574 -5.100 -19.055 1.00 87.69 97 TYR A CA 1
ATOM 763 C C . TYR A 1 97 ? 0.405 -6.326 -18.151 1.00 87.69 97 TYR A C 1
ATOM 765 O O . TYR A 1 97 ? -0.044 -6.224 -17.009 1.00 87.69 97 TYR A O 1
ATOM 773 N N . GLU A 1 98 ? 0.861 -7.475 -18.647 1.00 87.81 98 GLU A N 1
ATOM 774 C CA . GLU A 1 98 ? 0.912 -8.757 -17.940 1.00 87.81 98 GLU A CA 1
ATOM 775 C C . GLU A 1 98 ? 2.340 -9.330 -17.995 1.00 87.81 98 GLU A C 1
ATOM 777 O O . GLU A 1 98 ? 3.074 -9.112 -18.963 1.00 87.81 98 GLU A O 1
ATOM 782 N N . PHE A 1 99 ? 2.747 -10.067 -16.957 1.00 85.38 99 PHE A N 1
ATOM 783 C CA . PHE A 1 99 ? 4.030 -10.769 -16.955 1.00 85.38 99 PHE A CA 1
ATOM 784 C C . PHE A 1 99 ? 3.951 -12.080 -17.742 1.00 85.38 99 PHE A C 1
ATOM 786 O O . PHE A 1 99 ? 3.214 -12.998 -17.388 1.00 85.38 99 PHE A O 1
ATOM 793 N N . CYS A 1 100 ? 4.791 -12.201 -18.769 1.00 84.31 100 CYS A N 1
ATOM 794 C CA . CYS A 1 100 ? 5.031 -13.456 -19.474 1.00 84.31 100 CYS A CA 1
ATOM 795 C C . CYS A 1 100 ? 6.326 -14.092 -18.949 1.00 84.31 100 CYS A C 1
ATOM 797 O O . CYS A 1 100 ? 7.410 -13.532 -19.118 1.00 84.31 100 CYS A O 1
ATOM 799 N N . LEU A 1 101 ? 6.216 -15.246 -18.296 1.00 83.69 101 LEU A N 1
ATOM 800 C CA . LEU A 1 101 ? 7.337 -16.053 -17.817 1.00 83.69 101 LEU A CA 1
ATOM 801 C C . LEU A 1 101 ? 7.443 -17.318 -18.673 1.00 83.69 101 LEU A C 1
ATOM 803 O O . LEU A 1 101 ? 6.470 -17.744 -19.284 1.00 83.69 101 LEU A O 1
ATOM 807 N N . ALA A 1 102 ? 8.606 -17.974 -18.674 1.00 81.44 102 ALA A N 1
ATOM 808 C CA . ALA A 1 102 ? 8.866 -19.146 -19.524 1.00 81.44 102 ALA A CA 1
ATOM 809 C C . ALA A 1 102 ? 7.836 -20.290 -19.378 1.00 81.44 102 ALA A C 1
ATOM 811 O O . ALA A 1 102 ? 7.653 -21.081 -20.302 1.00 81.44 102 ALA A O 1
ATOM 812 N N . HIS A 1 103 ? 7.165 -20.375 -18.226 1.00 79.38 103 HIS A N 1
ATOM 813 C CA . HIS A 1 103 ? 6.159 -21.395 -17.920 1.00 79.38 103 HIS A CA 1
ATOM 814 C C . HIS A 1 103 ? 4.750 -20.826 -17.710 1.00 79.38 103 HIS A C 1
ATOM 816 O O . HIS A 1 103 ? 3.848 -21.578 -17.343 1.00 79.38 103 HIS A O 1
ATOM 822 N N . THR A 1 104 ? 4.540 -19.527 -17.938 1.00 74.25 104 THR A N 1
ATOM 823 C CA . THR A 1 104 ? 3.208 -18.917 -17.906 1.00 74.25 104 THR A CA 1
ATOM 824 C C . THR A 1 104 ? 2.759 -18.591 -19.323 1.00 74.25 104 THR A C 1
ATOM 826 O O . THR A 1 104 ? 3.561 -18.333 -20.219 1.00 74.25 104 THR A O 1
ATOM 829 N N . LYS A 1 105 ? 1.450 -18.655 -19.555 1.00 71.69 105 LYS A N 1
ATOM 830 C CA . LYS A 1 105 ? 0.847 -18.142 -20.782 1.00 71.69 105 LYS A CA 1
ATOM 831 C C . LYS A 1 105 ? 0.218 -16.809 -20.429 1.00 71.69 105 LYS A C 1
ATOM 833 O O . LYS A 1 105 ? -0.500 -16.743 -19.438 1.00 71.69 105 LYS A O 1
ATOM 838 N N . ILE A 1 106 ? 0.476 -15.790 -21.241 1.00 75.75 106 ILE A N 1
ATOM 839 C CA . ILE A 1 106 ? -0.371 -14.598 -21.228 1.00 75.75 106 ILE A CA 1
ATOM 840 C C . ILE A 1 106 ? -1.794 -15.010 -21.588 1.00 75.75 106 ILE A C 1
ATOM 842 O O . ILE A 1 106 ? -1.972 -15.992 -22.317 1.00 75.75 106 ILE A O 1
ATOM 846 N N . HIS A 1 107 ? -2.783 -14.277 -21.092 1.00 69.69 107 HIS A N 1
ATOM 847 C CA . HIS A 1 107 ? -4.185 -14.480 -21.436 1.00 69.69 107 HIS A CA 1
ATOM 848 C C . HIS A 1 107 ? -4.557 -13.525 -22.577 1.00 69.69 107 HIS A C 1
ATOM 850 O O . HIS A 1 107 ? -4.951 -12.390 -22.309 1.00 69.69 107 HIS A O 1
ATOM 856 N N . PRO A 1 108 ? -4.429 -13.924 -23.860 1.00 66.56 108 PRO A N 1
ATOM 857 C CA . PRO A 1 108 ? -4.750 -13.029 -24.961 1.00 66.56 108 PRO A CA 1
ATOM 858 C C . PRO A 1 108 ? -6.247 -12.730 -24.884 1.00 66.56 108 PRO A C 1
ATOM 860 O O . PRO A 1 108 ? -7.044 -13.661 -24.787 1.00 66.56 108 PRO A O 1
ATOM 863 N N . GLU A 1 109 ? -6.608 -11.446 -24.872 1.00 71.06 109 GLU A N 1
ATOM 864 C CA . GLU A 1 109 ? -7.996 -10.970 -24.711 1.00 71.06 109 GLU A CA 1
ATOM 865 C C . GLU A 1 109 ? -8.636 -11.275 -23.339 1.00 71.06 109 GLU A C 1
ATOM 867 O O . GLU A 1 109 ? -9.803 -10.958 -23.114 1.00 71.06 109 GLU A O 1
ATOM 872 N N . GLY A 1 110 ? -7.877 -11.855 -22.404 1.00 71.69 110 GLY A N 1
ATOM 873 C CA . GLY A 1 110 ? -8.290 -12.075 -21.022 1.00 71.69 110 GLY A CA 1
ATOM 874 C C . GLY A 1 110 ? -7.818 -10.967 -20.081 1.00 71.69 110 GLY A C 1
ATOM 875 O O . GLY A 1 110 ? -7.021 -10.102 -20.440 1.00 71.69 110 GLY A O 1
ATOM 876 N N . GLY A 1 111 ? -8.328 -10.998 -18.850 1.00 76.19 111 GLY A N 1
ATOM 877 C CA . GLY A 1 111 ? -7.838 -10.166 -17.754 1.00 76.19 111 GLY A CA 1
ATOM 878 C C . GLY A 1 111 ? -6.793 -10.908 -16.923 1.00 76.19 111 GLY A C 1
ATOM 879 O O . GLY A 1 111 ? -6.902 -12.117 -16.724 1.00 76.19 111 GLY A O 1
ATOM 880 N N . SER A 1 112 ? -5.820 -10.163 -16.410 1.00 81.88 112 SER A N 1
ATOM 881 C CA . SER A 1 112 ? -4.882 -10.598 -15.371 1.00 81.88 112 SER A CA 1
ATOM 882 C C . SER A 1 112 ? -5.069 -9.704 -14.143 1.00 81.88 112 SER A C 1
ATOM 884 O O . SER A 1 112 ? -5.756 -8.687 -14.230 1.00 81.88 112 SER A O 1
ATOM 886 N N . HIS A 1 113 ? -4.497 -10.079 -13.003 1.00 87.81 113 HIS A N 1
ATOM 887 C CA . HIS A 1 113 ? -4.614 -9.317 -11.758 1.00 87.81 113 HIS A CA 1
ATOM 888 C C . HIS A 1 113 ? -3.367 -9.485 -10.882 1.00 87.81 113 HIS A C 1
ATOM 890 O O . HIS A 1 113 ? -2.439 -10.221 -11.219 1.00 87.81 113 HIS A O 1
ATOM 896 N N . GLY A 1 114 ? -3.372 -8.869 -9.701 1.00 87.88 114 GLY A N 1
ATOM 897 C CA . GLY A 1 114 ? -2.289 -8.980 -8.722 1.00 87.88 114 GLY A CA 1
ATOM 898 C C . GLY A 1 114 ? -1.268 -7.848 -8.799 1.00 87.88 114 GLY A C 1
ATOM 899 O O . GLY A 1 114 ? -0.227 -7.924 -8.149 1.00 87.88 114 GLY A O 1
ATOM 900 N N . SER A 1 115 ? -1.556 -6.788 -9.556 1.00 93.06 115 SER A N 1
ATOM 901 C CA . SER A 1 115 ? -0.791 -5.549 -9.468 1.00 93.06 115 SER A CA 1
ATOM 902 C C . SER A 1 115 ? -1.091 -4.796 -8.163 1.00 93.06 115 SER A C 1
ATOM 904 O O . SER A 1 115 ? -2.101 -5.007 -7.487 1.00 93.06 115 SER A O 1
ATOM 906 N N . LEU A 1 116 ? -0.208 -3.863 -7.806 1.00 94.50 116 LEU A N 1
ATOM 907 C CA . LEU A 1 116 ? -0.434 -2.929 -6.697 1.00 94.50 116 LEU A CA 1
ATOM 908 C C . LEU A 1 116 ? -1.551 -1.914 -7.016 1.00 94.50 116 LEU A C 1
ATOM 910 O O . LEU A 1 116 ? -2.086 -1.271 -6.111 1.00 94.50 116 LEU A O 1
ATOM 914 N N . HIS A 1 117 ? -1.889 -1.767 -8.298 1.00 95.94 117 HIS A N 1
ATOM 915 C CA . HIS A 1 117 ? -2.796 -0.750 -8.804 1.00 95.94 117 HIS A CA 1
ATOM 916 C C . HIS A 1 117 ? -4.231 -0.949 -8.293 1.00 95.94 117 HIS A C 1
ATOM 918 O O . HIS A 1 117 ? -4.689 -2.072 -8.063 1.00 95.94 117 HIS A O 1
ATOM 924 N N . ARG A 1 118 ? -4.985 0.144 -8.161 1.00 95.62 118 ARG A N 1
ATOM 925 C CA . ARG A 1 118 ? -6.355 0.165 -7.632 1.00 95.62 118 ARG A CA 1
ATOM 926 C C . ARG A 1 118 ? -7.317 -0.731 -8.404 1.00 95.62 118 ARG A C 1
ATOM 928 O O . ARG A 1 118 ? -8.218 -1.293 -7.793 1.00 95.62 118 ARG A O 1
ATOM 935 N N . LEU A 1 119 ? -7.089 -0.908 -9.707 1.00 94.19 119 LEU A N 1
ATOM 936 C CA . LEU A 1 119 ? -7.889 -1.790 -10.570 1.00 94.19 119 LEU A CA 1
ATOM 937 C C . LEU A 1 119 ? -7.872 -3.255 -10.104 1.00 94.19 119 LEU A C 1
ATOM 939 O O . LEU A 1 119 ? -8.886 -3.928 -10.240 1.00 94.19 119 LEU A O 1
ATOM 943 N N . ASP A 1 120 ? -6.775 -3.703 -9.487 1.00 93.94 120 ASP A N 1
ATOM 944 C CA . ASP A 1 120 ? -6.639 -5.062 -8.943 1.00 93.94 120 ASP A CA 1
ATOM 945 C C . ASP A 1 120 ? -6.820 -5.116 -7.420 1.00 93.94 120 ASP A C 1
ATOM 947 O O . ASP A 1 120 ? -6.774 -6.187 -6.817 1.00 93.94 120 ASP A O 1
ATOM 951 N N . SER A 1 121 ? -6.976 -3.958 -6.775 1.00 93.56 121 SER A N 1
ATOM 952 C CA . SER A 1 121 ? -6.906 -3.833 -5.314 1.00 93.56 121 SER A CA 1
ATOM 953 C C . SER A 1 121 ? -8.231 -3.425 -4.677 1.00 93.56 121 SER A C 1
ATOM 955 O O . SER A 1 121 ? -8.484 -3.746 -3.517 1.00 93.56 121 SER A O 1
ATOM 957 N N . VAL A 1 122 ? -9.077 -2.696 -5.406 1.00 93.12 122 VAL A N 1
ATOM 958 C CA . VAL A 1 122 ? -10.367 -2.220 -4.905 1.00 93.12 122 VAL A CA 1
ATOM 959 C C . VAL A 1 122 ? -11.439 -3.248 -5.237 1.00 93.12 122 VAL A C 1
ATOM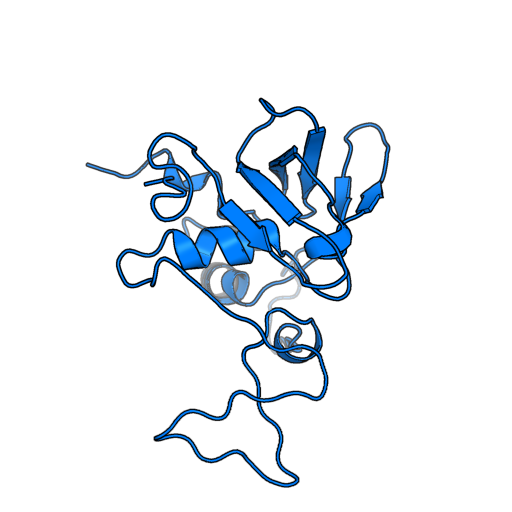 961 O O . VAL A 1 122 ? -11.697 -3.546 -6.399 1.00 93.12 122 VAL A O 1
ATOM 964 N N . SER A 1 123 ? -12.092 -3.767 -4.200 1.00 91.44 123 SER A N 1
ATOM 965 C CA . SER A 1 123 ? -13.210 -4.702 -4.320 1.00 91.44 123 SER A CA 1
ATOM 966 C C . SER A 1 123 ? -14.431 -4.178 -3.560 1.00 91.44 123 SER A C 1
ATOM 968 O O . SER A 1 123 ? -14.276 -3.476 -2.556 1.00 91.44 123 SER A O 1
ATOM 970 N N . PRO A 1 124 ? -15.656 -4.472 -4.028 1.00 91.44 124 PRO A N 1
ATOM 971 C CA . PRO A 1 124 ? -16.861 -4.094 -3.308 1.00 91.44 124 PRO A CA 1
ATOM 972 C C . PRO A 1 124 ? -17.077 -5.002 -2.090 1.00 91.44 124 PRO A C 1
ATOM 974 O O . PRO A 1 124 ? -16.892 -6.216 -2.171 1.00 91.44 124 PRO A O 1
ATOM 977 N N . LEU A 1 125 ? -17.565 -4.428 -0.989 1.00 88.19 125 LEU A N 1
ATOM 978 C CA . LEU A 1 125 ? -18.088 -5.174 0.157 1.00 88.19 125 LEU A CA 1
ATOM 979 C C . LEU A 1 125 ? -19.596 -4.948 0.262 1.00 88.19 125 LEU A C 1
ATOM 981 O O . LEU A 1 125 ? -20.055 -3.810 0.314 1.00 88.19 125 LEU A O 1
ATOM 985 N N . TRP A 1 126 ? -20.355 -6.040 0.313 1.00 89.12 126 TRP A N 1
ATOM 986 C CA . TRP A 1 126 ? -21.802 -6.023 0.511 1.00 89.12 126 TRP A CA 1
ATOM 987 C C . TRP A 1 126 ? -22.108 -6.671 1.856 1.00 89.12 126 TRP A C 1
ATOM 989 O O . TRP A 1 126 ? -21.670 -7.790 2.118 1.00 89.12 126 TRP A O 1
ATOM 999 N N . VAL A 1 127 ? -22.858 -5.971 2.705 1.00 86.00 127 VAL A N 1
ATOM 1000 C CA . VAL A 1 127 ? -23.243 -6.456 4.033 1.00 86.00 127 VAL A CA 1
ATOM 1001 C C . VAL A 1 127 ? -24.762 -6.568 4.082 1.00 86.00 127 VAL A C 1
ATOM 1003 O O . VAL A 1 127 ? -25.466 -5.583 3.881 1.00 86.00 127 VAL A O 1
ATOM 1006 N N . ALA A 1 128 ? -25.269 -7.772 4.342 1.00 89.12 128 ALA A N 1
ATOM 1007 C CA . ALA A 1 128 ? -26.696 -8.056 4.455 1.00 89.12 128 ALA A CA 1
ATOM 1008 C C . ALA A 1 128 ? -26.986 -8.778 5.774 1.00 89.12 128 ALA A C 1
ATOM 1010 O O . ALA A 1 128 ? -26.199 -9.613 6.213 1.00 89.12 128 ALA A O 1
ATOM 1011 N N . GLY A 1 129 ? -28.117 -8.450 6.406 1.00 87.38 129 GLY A N 1
ATOM 1012 C CA . GLY A 1 129 ? -28.511 -9.040 7.692 1.00 87.38 129 GLY A CA 1
ATOM 1013 C C . GLY A 1 129 ? -27.690 -8.560 8.895 1.00 87.38 129 GLY A C 1
ATOM 1014 O O . GLY A 1 129 ? -27.750 -9.183 9.952 1.00 87.38 129 GLY A O 1
ATOM 1015 N N . ALA A 1 130 ? -26.927 -7.472 8.752 1.00 83.56 130 ALA A N 1
ATOM 1016 C CA . ALA A 1 130 ? -26.221 -6.870 9.875 1.00 83.56 130 ALA A CA 1
ATOM 1017 C C . ALA A 1 130 ? -27.196 -6.204 10.865 1.00 83.56 130 ALA A C 1
ATOM 1019 O O . ALA A 1 130 ? -28.208 -5.642 10.437 1.00 83.56 130 ALA A O 1
ATOM 1020 N N . PRO A 1 131 ? -26.888 -6.219 12.176 1.00 82.69 131 PRO A N 1
ATOM 1021 C CA . PRO A 1 131 ? -27.628 -5.445 13.165 1.00 82.69 131 PRO A CA 1
ATOM 1022 C C . PRO A 1 131 ? -27.594 -3.948 12.843 1.00 82.69 131 PRO A C 1
ATOM 1024 O O . PRO A 1 131 ? -26.576 -3.434 12.387 1.00 82.69 131 PRO A O 1
ATOM 1027 N N . GLU A 1 132 ? -28.670 -3.231 13.166 1.00 81.88 132 GLU A N 1
ATOM 1028 C CA . GLU A 1 132 ? -28.785 -1.780 12.942 1.00 81.88 132 GLU A CA 1
ATOM 1029 C C . GLU A 1 132 ? -27.693 -0.971 13.667 1.00 81.88 132 GLU A C 1
ATOM 1031 O O . GLU A 1 132 ? -27.251 0.066 13.187 1.00 81.88 132 GLU A O 1
ATOM 1036 N N . ALA A 1 133 ? -27.194 -1.485 14.794 1.00 79.75 133 ALA A N 1
ATOM 1037 C CA . ALA A 1 133 ? -26.114 -0.872 15.563 1.00 79.75 133 ALA A CA 1
ATOM 1038 C C . ALA A 1 133 ? -24.709 -1.053 14.945 1.00 79.75 133 ALA A C 1
ATOM 1040 O O . ALA A 1 133 ? -23.724 -0.610 15.541 1.00 79.75 133 ALA A O 1
ATOM 1041 N N . LEU A 1 134 ? -24.573 -1.728 13.795 1.00 79.44 134 LEU A N 1
ATOM 1042 C CA . LEU A 1 134 ? -23.270 -1.931 13.164 1.00 79.44 134 LEU A CA 1
ATOM 1043 C C . LEU A 1 134 ? -22.738 -0.614 12.586 1.00 79.44 134 LEU A C 1
ATOM 1045 O O . LEU A 1 134 ? -23.261 -0.086 11.608 1.00 79.44 134 LEU A O 1
ATOM 1049 N N . SER A 1 135 ? -21.634 -0.132 13.154 1.00 82.56 135 SER A N 1
ATOM 1050 C CA . SER A 1 135 ? -20.851 0.966 12.588 1.00 82.56 135 SER A CA 1
ATOM 1051 C C . SER A 1 135 ? -19.708 0.414 11.737 1.00 82.56 135 SER A C 1
ATOM 1053 O O . SER A 1 135 ? -18.947 -0.446 12.190 1.00 82.56 135 SER A O 1
ATOM 1055 N N . LEU A 1 136 ? -19.593 0.908 10.504 1.00 85.56 136 LEU A N 1
ATOM 1056 C CA . LEU A 1 136 ? -18.492 0.596 9.596 1.00 85.56 136 LEU A CA 1
ATOM 1057 C C . LEU A 1 136 ? -17.448 1.723 9.638 1.00 85.56 136 LEU A C 1
ATOM 1059 O O . LEU A 1 136 ? -17.827 2.893 9.736 1.00 85.56 136 LEU A O 1
ATOM 1063 N N . PRO A 1 137 ? -16.142 1.411 9.543 1.00 84.88 137 PRO A N 1
ATOM 1064 C CA . PRO A 1 137 ? -15.120 2.440 9.417 1.00 84.88 137 PRO A CA 1
ATOM 1065 C C . PRO A 1 137 ? -15.296 3.218 8.105 1.00 84.88 137 PRO A C 1
ATOM 1067 O O . PRO A 1 137 ? -15.796 2.695 7.109 1.00 84.88 137 PRO A O 1
ATOM 1070 N N . SER A 1 138 ? -14.844 4.474 8.097 1.00 83.81 138 SER A N 1
ATOM 1071 C CA . SER A 1 138 ? -14.929 5.361 6.925 1.00 83.81 138 SER A CA 1
ATOM 1072 C C . SER A 1 138 ? -14.146 4.838 5.717 1.00 83.81 138 SER A C 1
ATOM 1074 O O . SER A 1 138 ? -14.474 5.162 4.579 1.00 83.81 138 SER A O 1
ATOM 1076 N N . THR A 1 139 ? -13.114 4.027 5.955 1.00 85.88 139 THR A N 1
ATOM 1077 C CA . THR A 1 139 ? -12.399 3.263 4.930 1.00 85.88 139 THR A CA 1
ATOM 1078 C C . THR A 1 139 ? -12.314 1.805 5.369 1.00 85.88 139 THR A C 1
ATOM 1080 O O . THR A 1 139 ? -11.791 1.513 6.440 1.00 85.88 139 THR A O 1
ATOM 1083 N N . LEU A 1 140 ? -12.816 0.903 4.526 1.00 88.75 140 LEU A N 1
ATOM 1084 C CA . LEU A 1 140 ? -12.807 -0.546 4.729 1.00 88.75 140 LEU A CA 1
ATOM 1085 C C . LEU A 1 140 ? -11.739 -1.214 3.862 1.00 88.75 140 LEU A C 1
ATOM 1087 O O . LEU A 1 140 ? -11.536 -0.834 2.708 1.00 88.75 140 LEU A O 1
ATOM 1091 N N . ARG A 1 141 ? -11.107 -2.255 4.399 1.00 91.62 141 ARG A N 1
ATOM 1092 C CA . ARG A 1 141 ? -10.185 -3.156 3.700 1.00 91.62 141 ARG A CA 1
ATOM 1093 C C . ARG A 1 141 ? -10.613 -4.606 3.911 1.00 91.62 141 ARG A C 1
ATOM 1095 O O . ARG A 1 141 ? -11.316 -4.933 4.862 1.00 91.62 141 ARG A O 1
ATOM 1102 N N . SER A 1 142 ? -10.135 -5.509 3.057 1.00 92.00 142 SER A N 1
ATOM 1103 C CA . SER A 1 142 ? -10.411 -6.950 3.185 1.00 92.00 142 SER A CA 1
ATOM 1104 C C . SER A 1 142 ? -9.975 -7.528 4.539 1.00 92.00 142 SER A C 1
ATOM 1106 O O . SER A 1 142 ? -10.661 -8.382 5.095 1.00 92.00 142 SER A O 1
ATOM 1108 N N . VAL A 1 143 ? -8.881 -7.014 5.106 1.00 90.56 143 VAL A N 1
ATOM 1109 C CA . VAL A 1 143 ? -8.370 -7.387 6.437 1.00 90.56 143 VAL A CA 1
ATOM 1110 C C . VAL A 1 143 ? -9.324 -7.031 7.583 1.00 90.56 143 VAL A C 1
ATOM 1112 O O . VAL A 1 143 ? -9.261 -7.642 8.644 1.00 90.56 143 VAL A O 1
ATOM 1115 N N . ASP A 1 144 ? -10.259 -6.104 7.365 1.00 91.56 144 ASP A N 1
ATOM 1116 C CA . ASP A 1 144 ? -11.231 -5.695 8.380 1.00 91.56 144 ASP A CA 1
ATOM 1117 C C . ASP A 1 144 ? -12.428 -6.664 8.471 1.00 91.56 144 ASP A C 1
ATOM 1119 O O . ASP A 1 144 ? -13.183 -6.634 9.440 1.00 91.56 144 ASP A O 1
ATOM 1123 N N . VAL A 1 145 ? -12.616 -7.560 7.491 1.00 91.81 145 VAL A N 1
ATOM 1124 C CA . VAL A 1 145 ? -13.786 -8.459 7.432 1.00 91.81 145 VAL A CA 1
ATOM 1125 C C . VAL A 1 145 ? -13.842 -9.395 8.638 1.00 91.81 145 VAL A C 1
ATOM 1127 O O . VAL A 1 145 ? -14.908 -9.578 9.223 1.00 91.81 145 VAL A O 1
ATOM 1130 N N . VAL A 1 146 ? -12.703 -9.954 9.056 1.00 91.56 146 VAL A N 1
ATOM 1131 C CA . VAL A 1 146 ? -12.657 -10.889 10.193 1.00 91.56 146 VAL A CA 1
ATOM 1132 C C . VAL A 1 146 ? -13.081 -10.198 11.488 1.00 91.56 146 VAL A C 1
ATOM 1134 O O . VAL A 1 146 ? -13.920 -10.730 12.216 1.00 91.56 146 VAL A O 1
ATOM 1137 N N . SER A 1 147 ? -12.561 -8.997 11.760 1.00 90.25 147 SER A N 1
ATOM 1138 C CA . SER A 1 147 ? -12.914 -8.255 12.974 1.00 90.25 147 SER A CA 1
ATOM 1139 C C . SER A 1 147 ? -14.370 -7.777 12.954 1.00 90.25 147 SER A C 1
ATOM 1141 O O . SER A 1 147 ? -15.028 -7.783 13.996 1.00 90.25 147 SER A O 1
ATOM 1143 N N . LEU A 1 148 ? -14.921 -7.440 11.782 1.00 89.88 148 LEU A N 1
ATOM 1144 C CA . LEU A 1 148 ? -16.349 -7.145 11.621 1.00 89.88 148 LEU A CA 1
ATOM 1145 C C . LEU A 1 148 ? -17.226 -8.371 11.900 1.00 89.88 148 LEU A C 1
ATOM 1147 O O . LEU A 1 148 ? -18.197 -8.265 12.650 1.00 89.88 148 LEU A O 1
ATOM 1151 N N . CYS A 1 149 ? -16.878 -9.537 11.351 1.00 89.75 149 CYS A N 1
ATOM 1152 C CA . CYS A 1 149 ? -17.604 -10.782 11.600 1.00 89.75 149 CYS A CA 1
ATOM 1153 C C . CYS A 1 149 ? -17.544 -11.195 13.076 1.00 89.75 149 CYS A C 1
ATOM 1155 O O . CYS A 1 149 ? -18.567 -11.579 13.640 1.00 89.75 149 CYS A O 1
ATOM 1157 N N . ALA A 1 150 ? -16.379 -11.080 13.720 1.00 90.25 150 ALA A N 1
ATOM 1158 C CA . ALA A 1 150 ? -16.229 -11.373 15.143 1.00 90.25 150 ALA A CA 1
ATOM 1159 C C . ALA A 1 150 ? -17.123 -10.465 16.002 1.00 90.25 150 ALA A C 1
ATOM 1161 O O . ALA A 1 150 ? -17.873 -10.964 16.839 1.00 90.25 150 ALA A O 1
ATOM 1162 N N . LYS A 1 151 ? -17.130 -9.151 15.727 1.00 87.31 151 LYS A N 1
ATOM 1163 C CA . LYS A 1 151 ? -18.029 -8.193 16.392 1.00 87.31 151 LYS A CA 1
ATOM 1164 C C . LYS A 1 151 ? -19.504 -8.544 16.180 1.00 87.31 151 LYS A C 1
ATOM 1166 O O . LYS A 1 151 ? -20.269 -8.519 17.139 1.00 87.31 151 LYS A O 1
ATOM 1171 N N . PHE A 1 152 ? -19.896 -8.911 14.958 1.00 84.94 152 PHE A N 1
ATOM 1172 C CA . PHE A 1 152 ? -21.260 -9.357 14.642 1.00 84.94 152 PHE A CA 1
ATOM 1173 C C . PHE A 1 152 ? -21.680 -10.587 15.461 1.00 84.94 152 PHE A C 1
ATOM 1175 O O . PHE A 1 152 ? -22.798 -10.637 15.967 1.00 84.94 152 PHE A O 1
ATOM 1182 N N . LEU A 1 153 ? -20.781 -11.559 15.618 1.00 87.94 153 LEU A N 1
ATOM 1183 C CA . LEU A 1 153 ? -21.047 -12.798 16.352 1.00 87.94 153 LEU A CA 1
ATOM 1184 C C . LEU A 1 153 ? -20.893 -12.657 17.876 1.00 87.94 153 LEU A C 1
ATOM 1186 O O . LEU A 1 153 ? -21.093 -13.636 18.592 1.00 87.94 153 LEU A O 1
ATOM 1190 N N . GLY A 1 154 ? -20.516 -11.478 18.384 1.00 88.50 154 GLY A N 1
ATOM 1191 C CA . GLY A 1 154 ? -20.207 -11.282 19.803 1.00 88.50 154 GLY A CA 1
ATOM 1192 C C . GLY A 1 154 ? -18.968 -12.058 20.267 1.00 88.50 154 GLY A C 1
ATOM 1193 O O . GLY A 1 154 ? -18.866 -12.413 21.440 1.00 88.50 154 GLY A O 1
ATOM 1194 N N . LEU A 1 155 ? -18.044 -12.354 19.350 1.00 90.75 155 LEU A N 1
ATOM 1195 C CA . LEU A 1 155 ? -16.798 -13.055 19.637 1.00 90.75 155 LEU A CA 1
ATOM 1196 C C . LEU A 1 155 ? -15.696 -12.060 20.034 1.00 90.75 155 LEU A C 1
ATOM 1198 O O . LEU A 1 155 ? -15.650 -10.947 19.501 1.00 90.75 155 LEU A O 1
ATOM 1202 N N . PRO A 1 156 ? -14.776 -12.451 20.933 1.00 90.31 156 PRO A N 1
ATOM 1203 C CA . PRO A 1 156 ? -13.593 -11.648 21.208 1.00 90.31 156 PRO A CA 1
ATOM 1204 C C . PRO A 1 156 ? -12.730 -11.519 19.943 1.00 90.31 156 PRO A C 1
ATOM 1206 O O . PRO A 1 156 ? -12.569 -12.476 19.188 1.00 90.31 156 PRO A O 1
ATOM 1209 N N . THR A 1 157 ? -12.163 -10.334 19.721 1.00 85.38 157 THR A N 1
ATOM 1210 C CA . THR A 1 157 ? -11.213 -10.055 18.636 1.00 85.38 157 THR A CA 1
ATOM 1211 C C . THR A 1 157 ? -10.130 -9.117 19.144 1.00 85.38 157 THR A C 1
ATOM 1213 O O . THR A 1 157 ? -10.427 -8.148 19.841 1.00 85.38 157 THR A O 1
ATOM 1216 N N . GLU A 1 158 ? -8.882 -9.406 18.790 1.00 84.50 158 GLU A N 1
ATOM 1217 C CA . GLU A 1 158 ? -7.726 -8.556 19.101 1.00 84.50 158 GLU A CA 1
ATOM 1218 C C . GLU A 1 158 ? -7.562 -7.418 18.084 1.00 84.50 158 GLU A C 1
ATOM 1220 O O . GLU A 1 158 ? -6.901 -6.424 18.364 1.00 84.50 158 GLU A O 1
ATOM 1225 N N . TYR A 1 159 ? -8.206 -7.542 16.920 1.00 80.69 159 TYR A N 1
ATOM 1226 C CA . TYR A 1 159 ? -8.156 -6.561 15.840 1.00 80.69 159 TYR A CA 1
ATOM 1227 C C . TYR A 1 159 ? -9.433 -5.727 15.789 1.00 80.69 159 TYR A C 1
ATOM 1229 O O . TYR A 1 159 ? -10.541 -6.263 15.930 1.00 80.69 159 TYR A O 1
ATOM 1237 N N . ALA A 1 160 ? -9.292 -4.432 15.507 1.00 84.81 160 ALA A N 1
ATOM 1238 C CA . ALA A 1 160 ? -10.406 -3.548 15.201 1.00 84.81 160 ALA A CA 1
ATOM 1239 C C . ALA A 1 160 ? -10.408 -3.147 13.719 1.00 84.81 160 ALA A C 1
ATOM 1241 O O . ALA A 1 160 ? -9.386 -2.811 13.131 1.00 84.81 160 ALA A O 1
ATOM 1242 N N . ALA A 1 161 ? -11.597 -3.184 13.116 1.00 87.25 161 ALA A N 1
ATOM 1243 C CA . ALA A 1 161 ? -11.809 -2.738 11.745 1.00 87.25 161 ALA A CA 1
ATOM 1244 C C . ALA A 1 161 ? -11.380 -1.274 11.560 1.00 87.25 161 ALA A C 1
ATOM 1246 O O . ALA A 1 161 ? -11.826 -0.405 12.311 1.00 87.25 161 ALA A O 1
ATOM 1247 N N . GLY A 1 162 ? -10.575 -1.014 10.529 1.00 85.69 162 GLY A N 1
ATOM 1248 C CA . GLY A 1 162 ? -10.099 0.320 10.160 1.00 85.69 162 GLY A CA 1
ATOM 1249 C C . GLY A 1 162 ? -8.761 0.733 10.784 1.00 85.69 162 GLY A C 1
ATOM 1250 O O . GLY A 1 162 ? -8.295 1.831 10.492 1.00 85.69 162 GLY A O 1
ATOM 1251 N N . GLU A 1 163 ? -8.125 -0.113 11.601 1.00 85.06 163 GLU A N 1
ATOM 1252 C CA . GLU A 1 163 ? -6.820 0.184 12.213 1.00 85.06 163 GLU A CA 1
ATOM 1253 C C . GLU A 1 163 ? -5.636 -0.239 11.338 1.00 85.06 163 GLU A C 1
ATOM 1255 O O . GLU A 1 163 ? -5.648 -1.303 10.723 1.00 85.06 163 GLU A O 1
ATOM 1260 N N . GLY A 1 164 ? -4.570 0.560 11.303 1.00 82.94 164 GLY A N 1
ATOM 1261 C CA . GLY A 1 164 ? -3.315 0.171 10.662 1.00 82.94 164 GLY A CA 1
ATOM 1262 C C . GLY A 1 164 ? -2.641 -1.035 11.335 1.00 82.94 164 GLY A C 1
ATOM 1263 O O . GLY A 1 164 ? -2.586 -1.133 12.560 1.00 82.94 164 GLY A O 1
ATOM 1264 N N . HIS A 1 165 ? -2.080 -1.949 10.541 1.00 81.31 165 HIS A N 1
ATOM 1265 C CA . HIS A 1 165 ? -1.480 -3.200 11.026 1.00 81.31 165 HIS A CA 1
ATOM 1266 C C . HIS A 1 165 ? 0.054 -3.161 11.123 1.00 81.31 165 HIS A C 1
ATOM 1268 O O . HIS A 1 165 ? 0.684 -4.165 11.460 1.00 81.31 165 HIS A O 1
ATOM 1274 N N . VAL A 1 166 ? 0.686 -2.016 10.847 1.00 75.25 166 VAL A N 1
ATOM 1275 C CA . VAL A 1 166 ? 2.157 -1.901 10.830 1.00 75.25 166 VAL A CA 1
ATOM 1276 C C . VAL A 1 166 ? 2.727 -1.657 12.227 1.00 75.25 166 VAL A C 1
ATOM 1278 O O . VAL A 1 166 ? 3.784 -2.186 12.567 1.00 75.25 166 VAL A O 1
ATOM 1281 N N . GLN A 1 167 ? 2.015 -0.915 13.079 1.00 58.72 167 GLN A N 1
ATOM 1282 C CA . GLN A 1 167 ? 2.485 -0.586 14.432 1.00 58.72 167 GLN A CA 1
ATOM 1283 C C . GLN A 1 167 ? 2.310 -1.728 15.449 1.00 58.72 167 GLN A C 1
ATOM 1285 O O . GLN A 1 167 ? 2.985 -1.750 16.476 1.00 58.72 167 GLN A O 1
ATOM 1290 N N . GLN A 1 168 ? 1.470 -2.723 15.157 1.00 50.19 168 GLN A N 1
ATOM 1291 C CA . GLN A 1 168 ? 1.144 -3.798 16.104 1.00 50.19 168 GLN A CA 1
ATOM 1292 C C . GLN A 1 168 ? 2.230 -4.892 16.220 1.00 50.19 168 GLN A C 1
ATOM 1294 O O . GLN A 1 168 ? 2.175 -5.724 17.125 1.00 50.19 168 GLN A O 1
ATOM 1299 N N . LYS A 1 169 ? 3.270 -4.886 15.370 1.00 47.41 169 LYS A N 1
ATOM 1300 C CA . LYS A 1 169 ? 4.339 -5.909 15.395 1.00 47.41 169 LYS A CA 1
ATOM 1301 C C . LYS A 1 169 ? 5.449 -5.678 16.436 1.00 47.41 169 LYS A C 1
ATOM 1303 O O . LYS A 1 169 ? 6.325 -6.529 16.566 1.00 47.41 169 LYS A O 1
ATOM 1308 N N . GLN A 1 170 ? 5.428 -4.592 17.216 1.00 38.91 170 GLN A N 1
ATOM 1309 C CA . GLN A 1 170 ? 6.444 -4.363 18.264 1.00 38.91 170 GLN A CA 1
ATOM 1310 C C . GLN A 1 170 ? 6.225 -5.181 19.559 1.00 38.91 170 GLN A C 1
ATOM 1312 O O . GLN A 1 170 ? 7.019 -5.058 20.488 1.00 38.91 170 GLN A O 1
ATOM 1317 N N . GLY A 1 171 ? 5.188 -6.030 19.639 1.00 32.78 171 GLY A N 1
ATOM 1318 C CA . GLY A 1 171 ? 4.788 -6.683 20.897 1.00 32.78 171 GLY A CA 1
ATOM 1319 C C . GLY A 1 171 ? 4.894 -8.211 21.003 1.00 32.78 171 GLY A C 1
ATOM 1320 O O . GLY A 1 171 ? 4.788 -8.712 22.117 1.00 32.78 171 GLY A O 1
ATOM 1321 N N . HIS A 1 172 ? 5.082 -8.971 19.917 1.00 29.06 172 HIS A N 1
ATOM 1322 C CA . HIS A 1 172 ? 4.913 -10.439 19.963 1.00 29.06 172 HIS A CA 1
ATOM 1323 C C . HIS A 1 172 ? 5.985 -11.224 19.194 1.00 29.06 172 HIS A C 1
ATOM 1325 O O . HIS A 1 172 ? 5.685 -12.026 18.318 1.00 29.06 172 HIS A O 1
ATOM 1331 N N . PHE A 1 173 ? 7.245 -11.048 19.588 1.00 28.75 173 PHE A N 1
ATOM 1332 C CA . PHE A 1 173 ? 8.241 -12.109 19.443 1.00 28.75 173 PHE A CA 1
ATOM 1333 C C . PHE A 1 173 ? 8.716 -12.502 20.846 1.00 28.75 173 PHE A C 1
ATOM 1335 O O . PHE A 1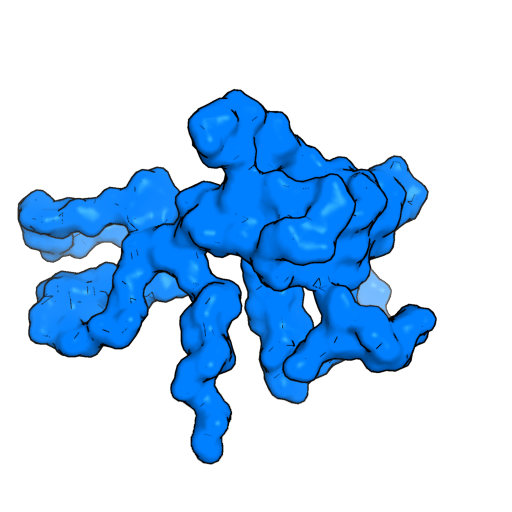 173 ? 9.504 -11.793 21.473 1.00 28.75 173 PHE A O 1
ATOM 1342 N N . ARG A 1 174 ? 8.161 -13.604 21.355 1.00 29.61 174 ARG A N 1
ATOM 1343 C CA . ARG A 1 174 ? 8.759 -14.437 22.402 1.00 29.61 174 ARG A CA 1
ATOM 1344 C C . ARG A 1 174 ? 9.102 -15.779 21.785 1.00 29.61 174 ARG A C 1
ATOM 1346 O O . ARG A 1 174 ? 8.267 -16.257 20.987 1.00 29.61 174 ARG A O 1
#

Sequence (174 aa):
LWSAGLLNPDQRGYHVMTAERGHLHFWPGAEGPQSAQDRFGNLWSWEGDLRAVDGTVETGDVDRITFDDYPNAFERIAGILDLDVSGHLWVTSRPGYEFCLAHTKIHPEGGSHGSLHRLDSVSPLWVAGAPEALSLPSTLRSVDVVSLCAKFLGLPTEYAAGEGHVQQKQGHFR